Protein AF-A0A352SNV0-F1 (afdb_monomer)

Nearest PDB structures (foldseek):
  8qie-assembly1_i  TM=7.153E-01  e=3.809E+00  Leishmania major strain Friedlin
  8a98-assembly1_i  TM=7.232E-01  e=4.118E+00  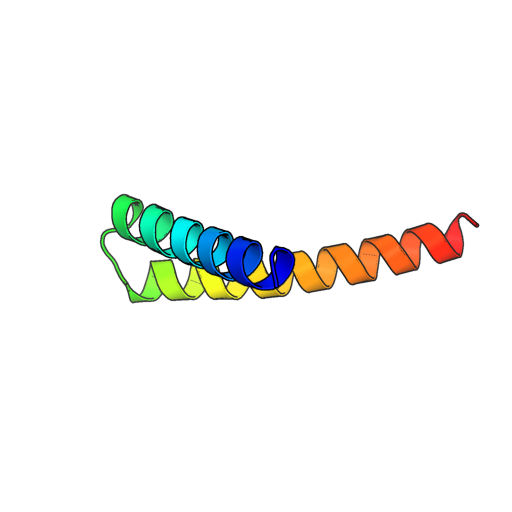Leishmania major strain Friedlin
  6kop-assembly1_F  TM=5.921E-01  e=8.999E+00  Mycobacterium tuberculosis H37Rv

Foldseek 3Di:
DVVVVVVVVVLVVQLVVQCVVPVDNVRSVVRSVVVVVVVVVVVVVVVVVVVVVD

Structure (mmCIF, N/CA/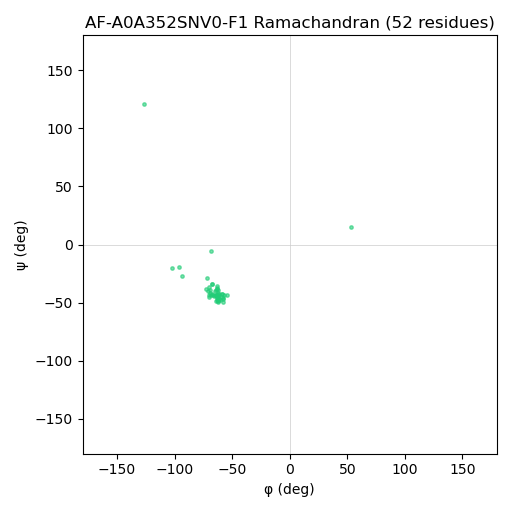C/O backbone):
data_AF-A0A352SNV0-F1
#
_entry.id   AF-A0A352SNV0-F1
#
loop_
_atom_site.group_PDB
_atom_site.id
_atom_site.type_symbol
_atom_site.label_atom_id
_atom_site.label_alt_id
_atom_site.label_comp_id
_atom_site.label_asym_id
_atom_site.label_entity_id
_atom_site.label_seq_id
_atom_site.pdbx_PDB_ins_code
_atom_site.Cartn_x
_atom_site.Cartn_y
_atom_site.Cartn_z
_atom_site.occupancy
_atom_site.B_iso_or_equiv
_atom_site.auth_seq_id
_atom_site.auth_comp_id
_atom_site.auth_asym_id
_atom_site.auth_atom_id
_atom_site.pdbx_PDB_model_num
ATOM 1 N N . MET A 1 1 ? 10.214 13.500 -1.605 1.00 62.94 1 MET A N 1
ATOM 2 C CA . MET A 1 1 ? 9.301 13.613 -0.441 1.00 62.94 1 MET A CA 1
ATOM 3 C C . MET A 1 1 ? 7.856 13.237 -0.786 1.00 62.94 1 MET A C 1
ATOM 5 O O . MET A 1 1 ? 7.321 12.382 -0.100 1.00 62.94 1 MET A O 1
ATOM 9 N N . LYS A 1 2 ? 7.259 13.742 -1.881 1.00 67.06 2 LYS A N 1
ATOM 10 C CA . LYS A 1 2 ? 5.863 13.430 -2.280 1.00 67.06 2 LYS A CA 1
ATOM 11 C C . LYS A 1 2 ? 5.538 11.925 -2.423 1.00 67.06 2 LYS A C 1
ATOM 13 O O . LYS A 1 2 ? 4.521 11.472 -1.915 1.00 67.06 2 LYS A O 1
ATOM 18 N N . THR A 1 3 ? 6.416 11.136 -3.049 1.00 73.38 3 THR A N 1
ATOM 19 C CA . THR A 1 3 ? 6.186 9.695 -3.292 1.00 73.38 3 THR A CA 1
ATOM 20 C C . THR A 1 3 ? 6.181 8.851 -2.016 1.00 73.38 3 THR A C 1
ATOM 22 O O . THR A 1 3 ? 5.438 7.881 -1.930 1.00 73.38 3 THR A O 1
ATOM 25 N N . LEU A 1 4 ? 6.991 9.212 -1.014 1.00 77.88 4 LEU A N 1
ATOM 26 C CA . LEU A 1 4 ? 7.040 8.484 0.257 1.00 77.88 4 LEU A CA 1
ATOM 27 C C . LEU A 1 4 ? 5.748 8.714 1.049 1.00 77.88 4 LEU A C 1
ATOM 29 O O . LEU A 1 4 ? 5.130 7.756 1.499 1.00 77.88 4 LEU A O 1
ATOM 33 N N . THR A 1 5 ? 5.296 9.970 1.125 1.00 83.31 5 THR A N 1
ATOM 34 C CA . THR A 1 5 ? 4.022 10.339 1.756 1.00 83.31 5 THR A CA 1
ATOM 35 C C . THR A 1 5 ? 2.851 9.612 1.102 1.00 83.31 5 THR A C 1
ATOM 37 O O . THR A 1 5 ? 2.036 9.020 1.799 1.00 83.31 5 THR A O 1
ATOM 40 N N . TRP A 1 6 ? 2.804 9.575 -0.233 1.00 85.56 6 TRP A N 1
ATOM 41 C CA . TRP A 1 6 ? 1.741 8.878 -0.957 1.00 85.56 6 TRP A CA 1
ATOM 42 C C . TRP A 1 6 ? 1.723 7.366 -0.693 1.00 85.56 6 TRP A C 1
ATOM 44 O O . TRP A 1 6 ? 0.657 6.781 -0.536 1.00 85.56 6 TRP A O 1
ATOM 54 N N . ARG A 1 7 ? 2.895 6.726 -0.585 1.00 80.44 7 ARG A N 1
ATOM 55 C CA . ARG A 1 7 ? 2.990 5.284 -0.297 1.00 80.44 7 ARG A CA 1
ATOM 56 C C . ARG A 1 7 ? 2.559 4.944 1.125 1.00 80.44 7 ARG A C 1
ATOM 58 O O . ARG A 1 7 ? 1.880 3.944 1.312 1.00 80.44 7 ARG A O 1
ATOM 65 N N . VAL A 1 8 ? 2.905 5.782 2.102 1.00 83.88 8 VAL A N 1
ATOM 66 C CA . VAL A 1 8 ? 2.465 5.596 3.493 1.00 83.88 8 VAL A CA 1
ATOM 67 C C . VAL A 1 8 ? 0.951 5.761 3.604 1.00 83.88 8 VAL A C 1
ATOM 69 O O . VAL A 1 8 ? 0.300 4.923 4.221 1.00 83.88 8 VAL A O 1
ATOM 72 N N . VAL A 1 9 ? 0.382 6.783 2.958 1.00 89.44 9 VAL A N 1
ATOM 73 C CA . VAL A 1 9 ? -1.073 6.993 2.931 1.00 89.44 9 VAL A CA 1
ATOM 74 C C . VAL A 1 9 ? -1.782 5.808 2.276 1.00 89.44 9 VAL A C 1
ATOM 76 O O . VAL A 1 9 ? -2.705 5.267 2.871 1.00 89.44 9 VAL A O 1
ATOM 79 N N . ALA A 1 10 ? -1.305 5.340 1.119 1.00 86.62 10 ALA A N 1
ATOM 80 C CA . ALA A 1 10 ? -1.907 4.206 0.418 1.00 86.62 10 ALA A CA 1
ATOM 81 C C . ALA A 1 10 ? -1.855 2.902 1.235 1.00 86.62 10 ALA A C 1
ATOM 83 O O . ALA A 1 10 ? -2.848 2.194 1.325 1.00 86.62 10 ALA A O 1
ATOM 84 N N . SER A 1 11 ? -0.720 2.589 1.868 1.00 85.88 11 SER A N 1
ATOM 85 C CA . SER A 1 11 ? -0.608 1.391 2.712 1.00 85.88 11 SER A CA 1
ATOM 86 C C . SER A 1 11 ? -1.462 1.476 3.980 1.00 85.88 11 SER A C 1
ATOM 88 O O . SER A 1 11 ? -1.982 0.461 4.439 1.00 85.88 11 SER A O 1
ATOM 90 N N . THR A 1 12 ? -1.616 2.678 4.540 1.00 90.12 12 THR A N 1
ATOM 91 C CA . THR A 1 12 ? -2.464 2.907 5.719 1.00 90.12 12 THR A CA 1
ATOM 92 C C . THR A 1 12 ? -3.945 2.782 5.363 1.00 90.12 12 THR A C 1
ATOM 94 O O . THR A 1 12 ? -4.697 2.181 6.122 1.00 90.12 12 THR A O 1
ATOM 97 N N . ASP A 1 13 ? -4.356 3.288 4.200 1.00 91.88 13 ASP A N 1
ATOM 98 C CA . ASP A 1 13 ? -5.724 3.172 3.688 1.00 91.88 13 ASP A CA 1
ATOM 99 C C . ASP A 1 13 ? -6.159 1.706 3.548 1.00 91.88 13 ASP A C 1
ATOM 101 O O . ASP A 1 13 ? -7.172 1.312 4.122 1.00 91.88 13 ASP A O 1
ATOM 105 N N . THR A 1 14 ? -5.339 0.856 2.920 1.00 91.56 14 THR A N 1
ATOM 106 C CA . THR A 1 14 ? -5.636 -0.582 2.804 1.00 91.56 14 THR A CA 1
ATOM 107 C C . THR A 1 14 ? -5.800 -1.250 4.163 1.00 91.56 14 THR A C 1
ATOM 109 O O . THR A 1 14 ? -6.716 -2.052 4.349 1.00 91.56 14 THR A O 1
ATOM 112 N N . LEU A 1 15 ? -4.933 -0.928 5.129 1.00 90.75 15 LEU A N 1
ATOM 113 C CA . LEU A 1 15 ? -5.041 -1.473 6.480 1.00 90.75 15 LEU A CA 1
ATOM 114 C C . LEU A 1 15 ? -6.350 -1.033 7.152 1.00 90.75 15 LEU A C 1
ATOM 116 O O . LEU A 1 15 ? -7.027 -1.863 7.755 1.00 90.75 15 LEU A O 1
ATOM 120 N N . ILE A 1 16 ? -6.730 0.241 7.020 1.00 91.62 16 ILE A N 1
ATOM 121 C CA . ILE A 1 16 ? -7.977 0.776 7.580 1.00 91.62 16 ILE A CA 1
ATOM 122 C C . ILE A 1 16 ? -9.190 0.114 6.922 1.00 91.62 16 ILE A C 1
ATOM 124 O O . ILE A 1 16 ? -10.066 -0.368 7.633 1.00 91.62 16 ILE A O 1
ATOM 128 N N . ILE A 1 17 ? -9.235 0.030 5.590 1.00 92.56 17 ILE A N 1
ATOM 129 C CA . ILE A 1 17 ? -10.337 -0.607 4.856 1.00 92.56 17 ILE A CA 1
ATOM 130 C C . ILE A 1 17 ? -10.463 -2.080 5.255 1.00 92.56 17 ILE A C 1
ATOM 132 O O . ILE A 1 17 ? -11.552 -2.543 5.591 1.00 92.56 17 ILE A O 1
ATOM 136 N N . ALA A 1 18 ? -9.352 -2.817 5.272 1.00 92.38 18 ALA A N 1
ATOM 137 C CA . ALA A 1 18 ? -9.344 -4.225 5.649 1.00 92.38 18 ALA A CA 1
ATOM 138 C C . ALA A 1 18 ? -9.782 -4.437 7.107 1.00 92.38 18 ALA A C 1
ATOM 140 O O . ALA A 1 18 ? -10.507 -5.390 7.405 1.00 92.38 18 ALA A O 1
ATOM 141 N N . TRP A 1 19 ? -9.383 -3.537 8.009 1.00 92.06 19 TRP A N 1
ATOM 142 C CA . TRP A 1 19 ? -9.803 -3.569 9.406 1.00 92.06 19 TRP A CA 1
ATOM 143 C C . TRP A 1 19 ? -11.287 -3.251 9.568 1.00 92.06 19 TRP A C 1
ATOM 145 O O . TRP A 1 19 ? -11.972 -3.973 10.282 1.00 92.06 19 TRP A O 1
ATOM 155 N N . VAL A 1 20 ? -11.810 -2.248 8.862 1.00 94.06 20 VAL A N 1
ATOM 156 C CA . VAL A 1 20 ? -13.240 -1.901 8.885 1.00 94.06 20 VAL A CA 1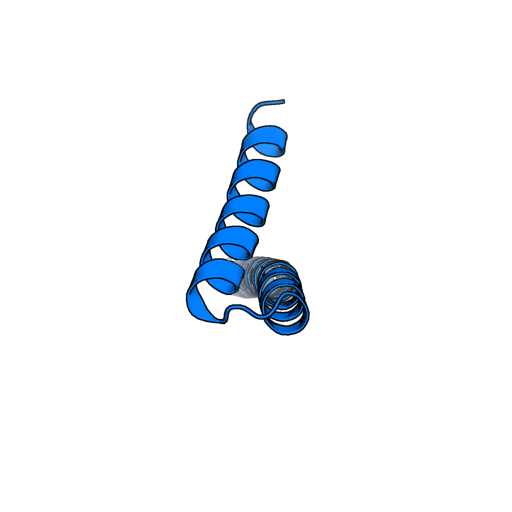
ATOM 157 C C . VAL A 1 20 ? -14.097 -3.053 8.35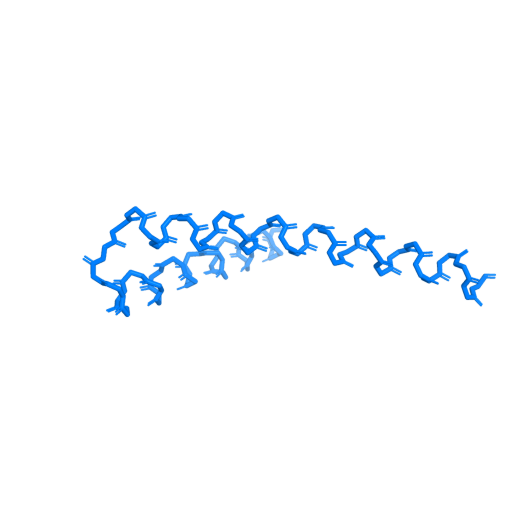8 1.00 94.06 20 VAL A C 1
ATOM 159 O O . VAL A 1 20 ? -15.122 -3.375 8.952 1.00 94.06 20 VAL A O 1
ATOM 162 N N . LEU A 1 21 ? -13.670 -3.711 7.279 1.00 92.38 21 LEU A N 1
ATOM 163 C CA . LEU A 1 21 ? -14.422 -4.815 6.676 1.00 92.38 21 LEU A CA 1
ATOM 164 C C . LEU A 1 21 ? -14.385 -6.094 7.515 1.00 92.38 21 LEU A C 1
ATOM 166 O O . LEU A 1 21 ? -15.384 -6.803 7.594 1.00 92.38 21 LEU A O 1
ATOM 170 N N . THR A 1 22 ? -13.242 -6.399 8.131 1.00 91.31 22 THR A N 1
ATOM 171 C CA . THR A 1 22 ? -13.059 -7.673 8.845 1.00 91.31 22 THR A CA 1
ATOM 172 C C . THR A 1 22 ? -13.312 -7.548 10.349 1.00 91.31 22 THR A C 1
ATOM 174 O O . THR A 1 22 ? -13.527 -8.550 11.021 1.00 91.31 22 THR A O 1
ATOM 177 N N . SER A 1 23 ? -13.259 -6.332 10.903 1.00 89.75 23 SER A N 1
ATOM 178 C CA . SER A 1 23 ? -13.239 -6.053 12.350 1.00 89.75 23 SER A CA 1
ATOM 179 C C . SER A 1 23 ? -12.138 -6.800 13.129 1.00 89.75 23 SER A C 1
ATOM 181 O O . SER A 1 23 ? -12.156 -6.838 14.357 1.00 89.75 23 SER A O 1
ATOM 183 N N . ASP A 1 24 ? -11.143 -7.358 12.430 1.00 90.06 24 ASP A N 1
ATOM 184 C CA . ASP A 1 24 ? -10.030 -8.127 12.989 1.00 90.06 24 ASP A CA 1
ATOM 185 C C . ASP A 1 24 ? -8.697 -7.550 12.496 1.00 90.06 24 ASP A C 1
ATOM 187 O O . ASP A 1 24 ? -8.407 -7.491 11.296 1.00 90.06 24 ASP A O 1
ATOM 191 N N . PHE A 1 25 ? -7.866 -7.124 13.447 1.00 88.81 25 PHE A N 1
ATOM 192 C CA . PHE A 1 25 ? -6.582 -6.489 13.166 1.00 88.81 25 PHE A CA 1
ATOM 193 C C . PHE A 1 25 ? -5.523 -7.470 12.632 1.00 88.81 25 PHE A C 1
ATOM 195 O O . PHE A 1 25 ? -4.658 -7.075 11.849 1.00 88.81 25 PHE A O 1
ATOM 202 N N . LYS A 1 26 ? -5.583 -8.757 13.004 1.00 90.38 26 LYS A N 1
ATOM 203 C CA . LYS A 1 26 ? -4.662 -9.783 12.484 1.00 90.38 26 LYS A CA 1
ATOM 204 C C . LYS A 1 26 ? -4.905 -10.025 11.002 1.00 90.38 26 LYS A C 1
ATOM 206 O O . LYS A 1 26 ? -3.949 -10.132 10.230 1.00 90.38 26 LYS A O 1
ATOM 211 N N . ILE A 1 27 ? -6.173 -10.091 10.598 1.00 90.50 27 ILE A N 1
ATOM 212 C CA . ILE A 1 27 ? -6.533 -10.288 9.191 1.00 90.50 27 ILE A CA 1
ATOM 213 C C . ILE A 1 27 ? -6.193 -9.032 8.381 1.00 90.50 27 ILE A C 1
ATOM 215 O O . ILE A 1 27 ? -5.552 -9.143 7.337 1.00 90.50 27 ILE A O 1
ATOM 219 N N . ALA A 1 28 ? -6.500 -7.837 8.895 1.00 92.00 28 ALA A N 1
ATOM 220 C CA . ALA A 1 28 ? -6.140 -6.578 8.241 1.00 92.00 28 ALA A CA 1
ATOM 221 C C . ALA A 1 28 ? -4.622 -6.419 8.032 1.00 92.00 28 ALA A C 1
ATOM 223 O O . ALA A 1 28 ? -4.173 -6.091 6.932 1.00 92.00 28 ALA A O 1
ATOM 224 N N . GLY A 1 29 ? -3.819 -6.730 9.056 1.00 90.56 29 GLY A N 1
ATOM 225 C CA . GLY A 1 29 ? -2.357 -6.730 8.952 1.00 90.56 29 GLY A CA 1
ATOM 226 C C . GLY A 1 29 ? -1.825 -7.759 7.949 1.00 90.56 29 GLY A C 1
ATOM 227 O O . GLY A 1 29 ? -0.870 -7.483 7.218 1.00 90.56 29 GLY A O 1
ATOM 228 N N . SER A 1 30 ? -2.476 -8.922 7.851 1.00 91.94 30 SER A N 1
ATOM 229 C CA . SER A 1 30 ? -2.136 -9.947 6.857 1.00 91.94 30 SER A CA 1
ATOM 230 C C . SER A 1 30 ? -2.428 -9.467 5.431 1.00 91.94 30 SER A C 1
ATOM 232 O O . SER A 1 30 ? -1.580 -9.619 4.555 1.00 91.94 30 SER A O 1
ATOM 234 N N . ILE A 1 31 ? -3.576 -8.818 5.205 1.00 92.25 31 ILE A N 1
ATOM 235 C CA . ILE A 1 31 ? -3.955 -8.242 3.903 1.00 92.25 31 ILE A CA 1
ATOM 236 C C . ILE A 1 31 ? -2.966 -7.151 3.482 1.00 92.25 31 ILE A C 1
ATOM 238 O O . ILE A 1 31 ? -2.444 -7.201 2.369 1.00 92.25 31 ILE A O 1
ATOM 242 N N . MET A 1 32 ? -2.643 -6.213 4.378 1.00 91.00 32 MET A N 1
ATOM 243 C CA . MET A 1 32 ? -1.640 -5.173 4.117 1.00 91.00 32 MET A CA 1
ATOM 244 C C . MET A 1 32 ? -0.276 -5.781 3.747 1.00 91.00 32 MET A C 1
ATOM 246 O O . MET A 1 32 ? 0.374 -5.333 2.802 1.00 91.00 32 MET A O 1
ATOM 250 N N . SER A 1 33 ? 0.156 -6.820 4.468 1.00 88.81 33 SER A N 1
ATOM 251 C CA . SER A 1 33 ? 1.432 -7.498 4.205 1.00 88.81 33 SER A CA 1
ATOM 252 C C . SER A 1 33 ? 1.440 -8.169 2.828 1.00 88.81 33 SER A C 1
ATOM 254 O O . SER A 1 33 ? 2.400 -8.024 2.067 1.00 88.81 33 SER A O 1
ATOM 256 N N . ILE A 1 34 ? 0.348 -8.853 2.474 1.00 92.62 34 ILE A N 1
ATOM 257 C CA . ILE A 1 34 ? 0.176 -9.488 1.164 1.00 92.62 34 ILE A CA 1
ATOM 258 C C . ILE A 1 34 ? 0.137 -8.442 0.049 1.00 92.62 34 ILE A C 1
ATOM 260 O O . ILE A 1 34 ? 0.736 -8.672 -0.999 1.00 92.62 34 ILE A O 1
ATOM 264 N N . GLU A 1 35 ? -0.502 -7.288 0.248 1.00 91.00 35 GLU A N 1
ATOM 265 C CA . GLU A 1 35 ? -0.536 -6.218 -0.756 1.00 91.00 35 GLU A CA 1
ATOM 266 C C . GLU A 1 35 ? 0.879 -5.757 -1.131 1.00 91.00 35 GLU A C 1
ATOM 268 O O . GLU A 1 35 ? 1.220 -5.645 -2.313 1.00 91.00 35 GLU A O 1
ATOM 273 N N . ILE A 1 36 ? 1.719 -5.524 -0.122 1.00 87.75 36 ILE A N 1
ATOM 274 C CA . ILE A 1 36 ? 3.095 -5.066 -0.310 1.00 87.75 36 ILE A CA 1
ATOM 275 C C . ILE A 1 36 ? 3.908 -6.115 -1.084 1.00 87.75 36 ILE A C 1
ATOM 277 O O . ILE A 1 36 ? 4.591 -5.773 -2.055 1.00 87.75 36 ILE A O 1
ATOM 281 N N . VAL A 1 37 ? 3.796 -7.394 -0.706 1.00 92.06 37 VAL A N 1
ATOM 282 C CA . VAL A 1 37 ? 4.468 -8.508 -1.399 1.00 92.06 37 VAL A CA 1
ATOM 283 C C . VAL A 1 37 ? 3.956 -8.658 -2.832 1.00 92.06 37 VAL A C 1
ATOM 285 O O . VAL A 1 37 ? 4.751 -8.793 -3.760 1.00 92.06 37 VAL A O 1
ATOM 288 N N . THR A 1 38 ? 2.642 -8.572 -3.037 1.00 92.06 38 THR A N 1
ATOM 289 C CA . THR A 1 38 ? 2.006 -8.705 -4.354 1.00 92.06 38 THR A CA 1
ATOM 290 C C . THR A 1 38 ? 2.465 -7.599 -5.297 1.00 92.06 38 THR A C 1
ATOM 292 O O . THR A 1 38 ? 2.828 -7.883 -6.435 1.00 92.06 38 THR A O 1
ATOM 295 N N . LYS A 1 39 ? 2.532 -6.345 -4.829 1.00 86.94 39 LYS A N 1
ATOM 296 C CA . LYS A 1 39 ? 3.063 -5.222 -5.620 1.00 86.94 39 LYS A CA 1
ATOM 297 C C . LYS A 1 39 ? 4.536 -5.410 -5.978 1.00 86.94 39 LYS A C 1
ATOM 299 O O . LYS A 1 39 ? 4.914 -5.093 -7.102 1.00 86.94 39 LYS A O 1
ATOM 304 N N . MET A 1 40 ? 5.359 -5.937 -5.067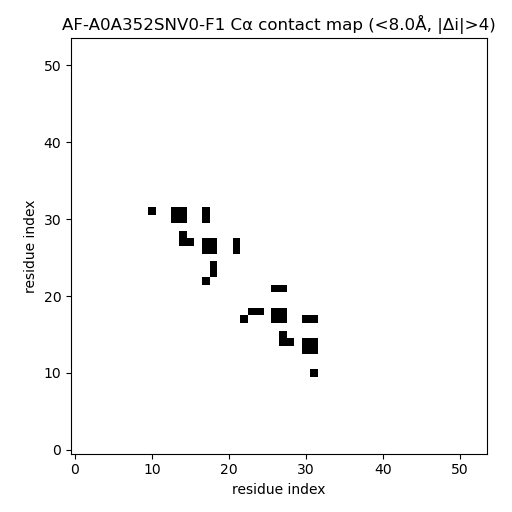 1.00 89.31 40 MET A N 1
ATOM 305 C CA . MET A 1 40 ? 6.756 -6.267 -5.381 1.00 89.31 40 MET A CA 1
ATOM 306 C C . MET A 1 40 ? 6.855 -7.353 -6.456 1.00 89.31 40 MET A C 1
ATOM 308 O O . MET A 1 40 ? 7.605 -7.194 -7.417 1.00 89.31 40 MET A O 1
ATOM 312 N N . PHE A 1 41 ? 6.065 -8.421 -6.333 1.00 91.44 41 PHE A N 1
ATOM 313 C CA . PHE A 1 41 ? 6.037 -9.503 -7.316 1.00 91.44 41 PHE A CA 1
ATOM 314 C C . PHE A 1 41 ? 5.538 -9.031 -8.681 1.00 91.44 41 PHE 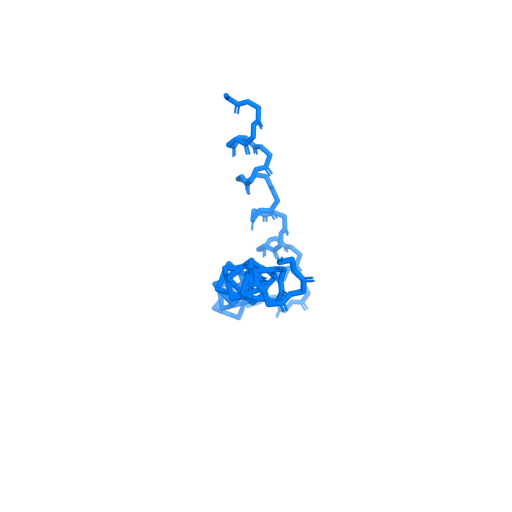A C 1
ATOM 316 O O . PHE A 1 41 ? 6.141 -9.367 -9.695 1.00 91.44 41 PHE A O 1
ATOM 323 N N . LEU A 1 42 ? 4.475 -8.225 -8.714 1.00 91.06 42 LEU A N 1
ATOM 324 C CA . LEU A 1 42 ? 3.953 -7.621 -9.940 1.00 91.06 42 LEU A CA 1
ATOM 325 C C . LEU A 1 42 ? 4.978 -6.705 -10.598 1.00 91.06 42 LEU A C 1
ATOM 327 O O . LEU A 1 42 ? 5.132 -6.766 -11.810 1.00 91.06 42 LEU A O 1
ATOM 331 N N . TYR A 1 43 ? 5.695 -5.891 -9.820 1.00 89.31 43 TYR A N 1
ATOM 332 C CA . TYR A 1 43 ? 6.744 -5.026 -10.352 1.00 89.31 43 TYR A CA 1
ATOM 333 C C . TYR A 1 43 ? 7.881 -5.850 -10.971 1.00 89.31 43 TYR A C 1
ATOM 335 O O . TYR A 1 43 ? 8.246 -5.623 -12.121 1.00 89.31 43 TYR A O 1
ATOM 343 N N . TYR A 1 44 ? 8.359 -6.878 -10.265 1.00 89.81 44 TYR A N 1
ATOM 344 C CA . TYR A 1 44 ? 9.383 -7.787 -10.782 1.00 89.81 44 TYR A CA 1
ATOM 345 C C . TYR A 1 44 ? 8.916 -8.556 -12.027 1.00 89.81 44 TYR A C 1
ATOM 347 O O . TYR A 1 44 ? 9.649 -8.682 -13.006 1.00 89.81 44 TYR A O 1
ATOM 355 N N . ALA A 1 45 ? 7.683 -9.069 -12.015 1.00 90.12 45 ALA A N 1
ATOM 356 C CA . ALA A 1 45 ? 7.096 -9.767 -13.152 1.00 90.12 45 ALA A CA 1
ATOM 357 C C . ALA A 1 45 ? 6.906 -8.829 -14.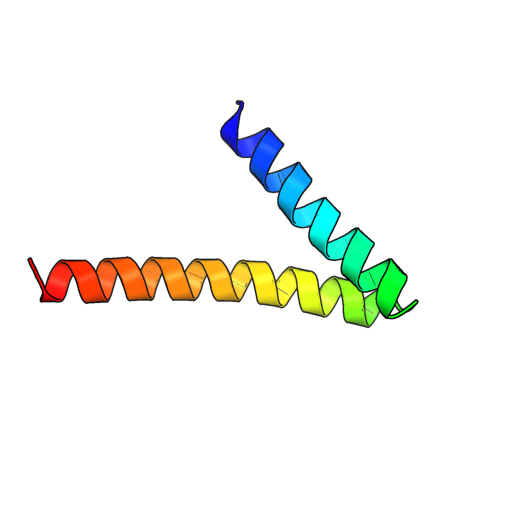349 1.00 90.12 45 ALA A C 1
ATOM 359 O O . ALA A 1 45 ? 7.185 -9.230 -15.475 1.00 90.12 45 ALA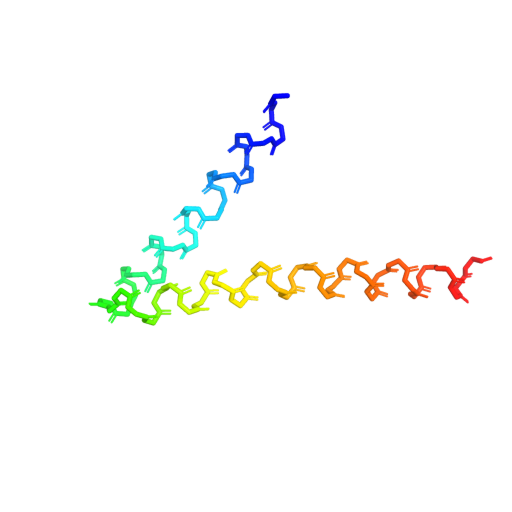 A O 1
ATOM 360 N N . HIS A 1 46 ? 6.485 -7.585 -14.110 1.00 90.88 46 HIS A N 1
ATOM 361 C CA . HIS A 1 46 ? 6.364 -6.551 -15.130 1.00 90.88 46 HIS A CA 1
ATOM 362 C C . HIS A 1 46 ? 7.726 -6.221 -15.744 1.00 90.88 46 HIS A C 1
ATOM 364 O O . HIS A 1 46 ? 7.855 -6.277 -16.961 1.00 90.88 46 HIS A O 1
ATOM 370 N N . GLU A 1 47 ? 8.761 -5.967 -14.936 1.00 91.25 47 GLU A N 1
ATOM 371 C CA . GLU A 1 47 ? 10.128 -5.751 -15.433 1.00 91.25 47 GLU A CA 1
ATOM 372 C C . GLU A 1 47 ? 10.645 -6.957 -16.222 1.00 91.25 47 GLU A C 1
ATOM 374 O O . GLU A 1 47 ? 11.228 -6.797 -17.291 1.00 91.25 47 GLU A O 1
ATOM 379 N N . ARG A 1 48 ? 10.394 -8.181 -15.744 1.00 86.31 48 ARG A N 1
ATOM 380 C CA . ARG A 1 48 ? 10.839 -9.405 -16.418 1.00 86.31 48 ARG A CA 1
ATOM 381 C C . ARG A 1 48 ? 10.087 -9.678 -17.718 1.00 86.31 48 ARG A C 1
ATOM 383 O O . ARG A 1 48 ? 10.693 -10.178 -18.660 1.00 86.31 48 ARG A O 1
ATOM 390 N N . ALA A 1 49 ? 8.790 -9.381 -17.775 1.00 87.94 49 ALA A N 1
ATOM 391 C CA . ALA A 1 49 ? 7.997 -9.464 -18.997 1.00 87.94 49 ALA A CA 1
ATOM 392 C C . ALA A 1 49 ? 8.420 -8.381 -19.996 1.00 87.94 49 ALA A C 1
ATOM 394 O O . ALA A 1 49 ? 8.594 -8.683 -21.174 1.00 87.94 49 ALA A O 1
ATOM 395 N N . TRP A 1 50 ? 8.660 -7.158 -19.516 1.00 84.62 50 TRP A N 1
ATOM 396 C CA . TRP A 1 50 ? 9.129 -6.034 -20.322 1.00 84.62 50 TRP A CA 1
ATOM 397 C C . TRP A 1 50 ? 10.503 -6.315 -20.935 1.00 84.62 50 TRP A C 1
ATOM 399 O O . TRP A 1 50 ? 10.657 -6.220 -22.144 1.00 84.62 50 TRP A O 1
ATOM 409 N N . ASN A 1 51 ? 11.459 -6.799 -20.138 1.00 78.56 51 ASN A N 1
ATOM 410 C CA . ASN A 1 51 ? 12.800 -7.194 -20.593 1.00 78.56 51 ASN A CA 1
ATOM 411 C C . ASN A 1 51 ? 12.820 -8.445 -21.495 1.00 78.56 51 ASN A C 1
ATOM 413 O O . ASN A 1 51 ? 13.875 -8.876 -21.944 1.00 78.56 51 ASN A O 1
ATOM 417 N N . ARG A 1 52 ? 11.676 -9.112 -21.677 1.00 71.69 52 ARG A N 1
ATOM 418 C CA . ARG A 1 52 ? 11.524 -10.242 -22.605 1.00 71.69 52 ARG A CA 1
ATOM 419 C C . ARG A 1 52 ? 10.824 -9.829 -23.899 1.00 71.69 52 ARG A C 1
ATOM 421 O O . ARG A 1 52 ? 10.909 -10.561 -24.879 1.00 71.69 52 ARG A O 1
ATOM 428 N N . PHE A 1 53 ? 10.097 -8.712 -23.871 1.00 71.94 53 PHE A N 1
ATOM 429 C CA . PHE A 1 53 ? 9.394 -8.132 -25.015 1.00 71.94 53 PHE A CA 1
ATOM 430 C C . PHE A 1 53 ? 10.229 -7.073 -25.751 1.00 71.94 53 PHE A C 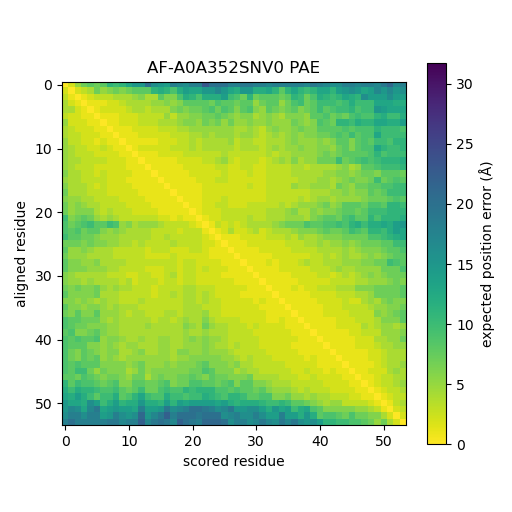1
ATOM 432 O O . PHE A 1 53 ? 10.004 -6.866 -26.942 1.00 71.94 53 PHE A O 1
ATOM 439 N N . MET A 1 54 ? 11.157 -6.415 -25.050 1.00 56.78 54 MET A N 1
ATOM 440 C CA . MET A 1 54 ? 12.149 -5.460 -25.563 1.00 56.78 54 MET A CA 1
ATOM 441 C C . MET A 1 54 ? 13.532 -6.101 -25.575 1.00 56.78 54 MET A C 1
ATOM 443 O O . MET A 1 54 ? 14.270 -5.859 -26.554 1.00 56.78 54 MET A O 1
#

Secondary structure (DSSP, 8-state):
-HHHHHHHHHHHHHHHHHHHHHS-HHHHHHHHHHHHHHHHHHHHHHHHHHHHH-

Mean predicted aligned error: 5.43 Å

Radius of gyration: 14.33 Å; Cα contacts (8 Å, |Δi|>4): 19; chains: 1; bounding box: 27×24×39 Å

Sequence (54 aa):
MKTLTWRVVASTDTLIIAWVLTSDFKIAGSIMSIEIVTKMFLYYAHERAWNRFM

Solvent-accessible surface area (backbone atoms only — not comparable to full-atom values): 2987 Å² total; per-residue (Å²): 113,71,69,61,56,52,50,54,53,53,53,50,48,50,30,52,53,36,24,70,74,65,76,34,66,71,60,10,53,49,51,40,52,48,51,55,52,48,54,52,51,51,50,52,49,49,53,56,52,47,68,70,75,106

pLDDT: mean 86.79, std 7.93, range [56.78, 94.06]